Protein AF-A0A7K4I5V7-F1 (afdb_monomer)

Mean predicted aligned error: 18.21 Å

Secondary structure (DSSP, 8-state):
---PPPPPHHHHHHHHHHHHTT--HHHHHHT-TTTT--HHHHHHHHHHTT--GGGS----------GGG---HHHHHHHHHHHHHHHHT-SS--HHHHHHHHHHHHHHHHHHHHHHHHHHHHHHHHHHHHHHHHHHHHHHHHHHHHT--

Structure (mmCIF, N/CA/C/O backbone):
data_AF-A0A7K4I5V7-F1
#
_entry.id   AF-A0A7K4I5V7-F1
#
loop_
_atom_site.group_PDB
_atom_site.id
_atom_site.type_symbol
_atom_site.label_atom_id
_atom_site.label_alt_id
_atom_site.label_comp_id
_atom_site.label_asym_id
_atom_site.label_entity_id
_atom_site.label_seq_id
_atom_site.pdbx_PDB_ins_code
_atom_site.Cartn_x
_atom_site.Cartn_y
_atom_site.Cartn_z
_atom_site.occupancy
_atom_site.B_iso_or_equiv
_atom_site.auth_seq_id
_atom_site.auth_comp_id
_atom_site.auth_asym_id
_atom_site.auth_atom_id
_atom_site.pdbx_PDB_model_num
ATOM 1 N N . MET A 1 1 ? 35.575 -0.833 -9.835 1.00 38.69 1 MET A N 1
ATOM 2 C CA . MET A 1 1 ? 34.380 0.021 -10.023 1.00 38.69 1 MET A CA 1
ATOM 3 C C . MET A 1 1 ? 34.793 1.290 -10.753 1.00 38.69 1 MET A C 1
ATOM 5 O O . MET A 1 1 ? 35.597 2.045 -10.216 1.00 38.69 1 MET A O 1
ATOM 9 N N . GLY A 1 2 ? 34.340 1.483 -11.995 1.00 46.75 2 GLY A N 1
ATOM 10 C CA . GLY A 1 2 ? 34.715 2.647 -12.801 1.00 46.75 2 GLY A CA 1
ATOM 11 C C . GLY A 1 2 ? 34.227 3.938 -12.147 1.00 46.75 2 GLY A C 1
ATOM 12 O O . GLY A 1 2 ? 33.035 4.091 -11.891 1.00 46.75 2 GLY A O 1
ATOM 13 N N . ARG A 1 3 ? 35.142 4.864 -11.837 1.00 58.22 3 ARG A N 1
ATOM 14 C CA . ARG A 1 3 ? 34.764 6.219 -11.420 1.00 58.22 3 ARG A CA 1
ATOM 15 C C . ARG A 1 3 ? 34.022 6.858 -12.594 1.00 58.22 3 ARG A C 1
ATOM 17 O O . ARG A 1 3 ? 34.626 7.085 -13.637 1.00 58.22 3 ARG A O 1
ATOM 24 N N . GLY A 1 4 ? 32.723 7.111 -12.433 1.00 65.06 4 GLY A N 1
ATOM 25 C CA . GLY A 1 4 ? 31.932 7.838 -13.426 1.00 65.06 4 GLY A CA 1
ATOM 26 C C . GLY A 1 4 ? 32.558 9.196 -13.771 1.00 65.06 4 GLY A C 1
ATOM 27 O O . GLY A 1 4 ? 33.375 9.726 -13.011 1.00 65.06 4 GLY A O 1
ATOM 28 N N . LYS A 1 5 ? 32.179 9.758 -14.926 1.00 78.19 5 LYS A N 1
ATOM 29 C CA . LYS A 1 5 ? 32.691 11.042 -15.437 1.00 78.19 5 LYS A CA 1
ATOM 30 C C . LYS A 1 5 ? 32.672 12.109 -14.331 1.00 78.19 5 LYS A C 1
ATOM 32 O O . LYS A 1 5 ? 31.656 12.279 -13.657 1.00 78.19 5 LYS A O 1
ATOM 37 N N . ARG A 1 6 ? 33.780 12.829 -14.125 1.00 85.00 6 ARG A N 1
ATOM 38 C CA . ARG A 1 6 ? 33.855 13.902 -13.113 1.00 85.00 6 ARG A CA 1
ATOM 39 C C . ARG A 1 6 ? 32.863 15.020 -13.438 1.00 85.00 6 ARG A C 1
ATOM 41 O O . ARG A 1 6 ? 32.596 15.269 -14.611 1.00 85.00 6 ARG A O 1
ATOM 48 N N . TRP A 1 7 ? 32.310 15.657 -12.411 1.00 89.00 7 TRP A N 1
ATOM 49 C CA . TRP A 1 7 ? 31.460 16.840 -12.561 1.00 89.00 7 TRP A CA 1
ATOM 50 C C . TRP A 1 7 ? 32.305 18.057 -12.914 1.00 89.00 7 TRP A C 1
ATOM 52 O O . TRP A 1 7 ? 33.331 18.297 -12.279 1.00 89.00 7 TRP A O 1
ATOM 62 N N . THR A 1 8 ? 31.879 18.803 -13.925 1.00 89.38 8 THR A N 1
ATOM 63 C CA . THR A 1 8 ? 32.483 20.084 -14.294 1.00 89.38 8 THR A CA 1
ATOM 64 C C . THR A 1 8 ? 31.897 21.214 -13.452 1.00 89.38 8 THR A C 1
ATOM 66 O O . THR A 1 8 ? 30.783 21.119 -12.932 1.00 89.38 8 THR A O 1
ATOM 69 N N . GLU A 1 9 ? 32.634 22.315 -13.326 1.00 87.88 9 GLU A N 1
ATOM 70 C CA . GLU A 1 9 ? 32.144 23.501 -12.616 1.00 87.88 9 GLU A CA 1
ATOM 71 C C . GLU A 1 9 ? 30.901 24.103 -13.277 1.00 87.88 9 GLU A C 1
ATOM 73 O O . GLU A 1 9 ? 29.997 24.553 -12.576 1.00 87.88 9 GLU A O 1
ATOM 78 N N . ALA A 1 10 ? 30.819 24.058 -14.611 1.00 88.38 10 ALA A N 1
ATOM 79 C CA . ALA A 1 10 ? 29.651 24.520 -15.357 1.00 88.38 10 ALA A CA 1
ATOM 80 C C . ALA A 1 10 ? 28.399 23.692 -15.021 1.00 88.38 10 ALA A C 1
ATOM 82 O O . ALA A 1 10 ? 27.346 24.260 -14.744 1.00 88.38 10 ALA A O 1
ATOM 83 N N . GLU A 1 11 ? 28.525 22.360 -14.964 1.00 88.38 11 GLU A N 1
ATOM 84 C CA . GLU A 1 11 ? 27.424 21.477 -14.554 1.00 88.38 11 GLU A CA 1
ATOM 85 C C . GLU A 1 11 ? 26.990 21.749 -13.106 1.00 88.38 11 GLU A C 1
ATOM 87 O O . GLU A 1 11 ? 25.794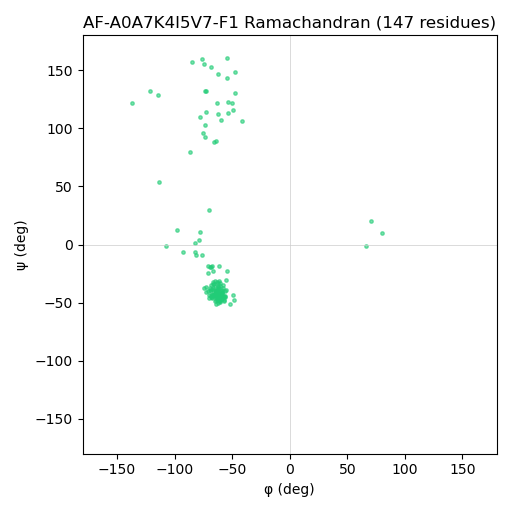 21.774 -12.823 1.00 88.38 11 GLU A O 1
ATOM 92 N N . ASN A 1 12 ? 27.937 21.992 -12.192 1.00 90.50 12 ASN A N 1
ATOM 93 C CA . ASN A 1 12 ? 27.623 22.298 -10.794 1.00 90.50 12 ASN A CA 1
ATOM 94 C C . ASN A 1 12 ? 26.906 23.648 -10.645 1.00 90.50 12 ASN A C 1
ATOM 96 O O . ASN A 1 12 ? 25.928 23.735 -9.905 1.00 90.50 12 ASN A O 1
ATOM 100 N N . LYS A 1 13 ? 27.359 24.690 -11.357 1.00 90.62 13 LYS A N 1
ATOM 101 C CA . LYS A 1 13 ? 26.707 26.011 -11.357 1.00 90.62 13 LYS A CA 1
ATOM 102 C C . LYS A 1 13 ? 25.283 25.921 -11.896 1.00 90.62 13 LYS A C 1
ATOM 104 O O . LYS A 1 13 ? 24.356 26.362 -11.225 1.00 90.62 13 LYS A O 1
ATOM 109 N N . LEU A 1 14 ? 25.104 25.258 -13.038 1.00 89.69 14 LEU A N 1
ATOM 110 C CA . LEU A 1 14 ? 23.793 25.047 -13.649 1.00 89.69 14 LEU A CA 1
ATOM 111 C C . LEU A 1 14 ? 22.843 24.281 -12.713 1.00 89.69 14 LEU A C 1
ATOM 113 O O . LEU A 1 14 ? 21.678 24.638 -12.563 1.00 89.69 14 LEU A O 1
ATOM 117 N N . MET A 1 15 ? 23.348 23.242 -12.046 1.00 88.94 15 MET A N 1
ATOM 118 C CA . MET A 1 15 ? 22.586 22.449 -11.082 1.00 88.94 15 MET A CA 1
ATOM 119 C C . MET A 1 15 ? 22.148 23.274 -9.862 1.00 88.94 15 MET A C 1
ATOM 121 O O . MET A 1 15 ? 21.009 23.142 -9.415 1.00 88.94 15 MET A O 1
ATOM 125 N N . LEU A 1 16 ? 23.017 24.155 -9.358 1.00 88.75 16 LEU A N 1
ATOM 126 C CA . LEU A 1 16 ? 22.694 25.064 -8.256 1.00 88.75 16 LEU A CA 1
ATOM 127 C C . LEU A 1 16 ? 21.691 26.143 -8.664 1.00 88.75 16 LEU A C 1
ATOM 129 O O . LEU A 1 16 ? 20.806 26.461 -7.878 1.00 88.75 16 LEU A O 1
ATOM 133 N N . GLU A 1 17 ? 21.792 26.694 -9.872 1.00 88.31 17 GLU A N 1
ATOM 134 C CA . GLU A 1 17 ? 20.820 27.664 -10.392 1.00 88.31 17 GLU A CA 1
ATOM 135 C C . GLU A 1 17 ? 19.4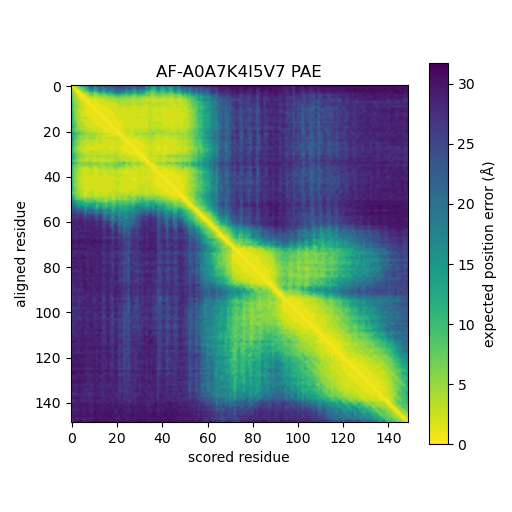26 27.049 -10.530 1.00 88.31 17 GLU A C 1
ATOM 137 O O . GLU A 1 17 ? 18.444 27.631 -10.077 1.00 88.31 17 GLU A O 1
ATOM 142 N N . MET A 1 18 ? 19.328 25.837 -11.083 1.00 86.75 18 MET A N 1
ATOM 143 C CA . MET A 1 18 ? 18.046 25.133 -11.185 1.00 86.75 18 MET A CA 1
ATOM 144 C C . MET A 1 18 ? 17.457 24.820 -9.806 1.00 86.75 18 MET A C 1
ATOM 146 O O . MET A 1 18 ? 16.263 25.023 -9.591 1.00 86.75 18 MET A O 1
ATOM 150 N N . ALA A 1 19 ? 18.292 24.399 -8.853 1.00 85.19 19 ALA A N 1
ATOM 151 C CA . ALA A 1 19 ? 17.861 24.185 -7.476 1.00 85.19 19 ALA A CA 1
ATOM 152 C C . ALA A 1 19 ? 17.399 25.486 -6.791 1.00 85.19 19 ALA A C 1
ATOM 154 O O . ALA A 1 19 ? 16.370 25.485 -6.119 1.00 85.19 19 ALA A O 1
ATOM 155 N N . LYS A 1 20 ? 18.103 26.609 -7.003 1.00 83.50 20 LYS A N 1
ATOM 156 C CA . LYS A 1 20 ? 17.698 27.943 -6.514 1.00 83.50 20 LYS A CA 1
ATOM 157 C C . LYS A 1 20 ? 16.364 28.401 -7.105 1.00 83.50 20 LYS A C 1
ATOM 159 O O . LYS A 1 20 ? 15.586 29.039 -6.407 1.00 83.50 20 LYS A O 1
ATOM 164 N N . ASN A 1 21 ? 16.075 28.018 -8.347 1.00 82.88 21 ASN A N 1
ATOM 165 C CA . ASN A 1 21 ? 14.788 28.251 -9.005 1.00 82.88 21 ASN A CA 1
ATOM 166 C C . ASN A 1 21 ? 13.684 27.274 -8.546 1.00 82.88 21 ASN A C 1
ATOM 168 O O . ASN A 1 21 ? 12.624 27.210 -9.165 1.00 82.88 21 ASN A O 1
ATOM 172 N N . GLY A 1 22 ? 13.923 26.493 -7.487 1.00 79.75 22 GLY A N 1
ATOM 173 C CA . GLY A 1 22 ? 12.944 25.584 -6.894 1.00 79.75 22 GLY A CA 1
ATOM 174 C C . GLY A 1 22 ? 12.774 24.254 -7.631 1.00 79.75 22 GLY A C 1
ATOM 175 O O . GLY A 1 22 ? 11.852 23.506 -7.308 1.00 79.75 22 GLY A O 1
ATOM 176 N N . MET A 1 23 ? 13.634 23.929 -8.604 1.00 82.12 23 MET A N 1
ATOM 177 C CA . MET A 1 23 ? 13.464 22.712 -9.397 1.00 82.12 23 MET A CA 1
ATOM 178 C C . MET A 1 23 ? 13.792 21.434 -8.616 1.00 82.12 23 MET A C 1
ATOM 180 O O . MET A 1 23 ? 14.859 21.278 -8.016 1.00 82.12 23 MET A O 1
ATOM 184 N N . GLY A 1 24 ? 12.867 20.480 -8.720 1.00 82.19 24 GLY A N 1
ATOM 185 C CA . GLY A 1 24 ? 12.974 19.069 -8.353 1.00 82.19 24 GLY A CA 1
ATOM 186 C C . GLY A 1 24 ? 14.233 18.380 -8.866 1.00 82.19 24 GLY A C 1
ATOM 187 O O . GLY A 1 24 ? 14.652 18.654 -9.983 1.00 82.19 24 GLY A O 1
ATOM 188 N N . THR A 1 25 ? 14.774 17.383 -8.152 1.00 84.88 25 THR A N 1
ATOM 189 C CA . THR A 1 25 ? 15.768 16.469 -8.775 1.00 84.88 25 THR A CA 1
ATOM 190 C C . THR A 1 25 ? 15.207 15.826 -10.050 1.00 84.88 25 THR A C 1
ATOM 192 O O . THR A 1 25 ? 15.910 15.725 -11.052 1.00 84.88 25 THR A O 1
ATOM 195 N N . GLN A 1 26 ? 13.922 15.452 -10.024 1.00 84.12 26 GLN A N 1
ATOM 196 C CA . GLN A 1 26 ? 13.204 14.913 -11.179 1.00 84.12 26 GLN A CA 1
ATOM 197 C C . GLN A 1 26 ? 13.089 15.946 -12.306 1.00 84.12 26 GLN A C 1
ATOM 199 O O . GLN A 1 26 ? 13.485 15.667 -13.426 1.00 84.12 26 GLN A O 1
ATOM 204 N N . GLN A 1 27 ? 12.676 17.176 -11.990 1.00 84.50 27 GLN A N 1
ATOM 205 C CA . GLN A 1 27 ? 12.576 18.264 -12.971 1.00 84.50 27 GLN A CA 1
ATOM 206 C C . GLN A 1 27 ? 13.935 18.626 -13.586 1.00 84.50 27 GLN A C 1
ATOM 208 O O . GLN A 1 27 ? 14.020 18.914 -14.776 1.00 84.50 27 GLN A O 1
ATOM 213 N N . ILE A 1 28 ? 15.014 18.577 -12.800 1.00 87.88 28 ILE A N 1
ATOM 214 C CA . ILE A 1 28 ? 16.380 18.786 -13.289 1.00 87.88 28 ILE A CA 1
ATOM 215 C C . ILE A 1 28 ? 16.786 17.668 -14.254 1.00 87.88 28 ILE A C 1
ATOM 217 O O . ILE A 1 28 ? 17.387 17.953 -15.289 1.00 87.88 28 ILE A O 1
ATOM 221 N N . TYR A 1 29 ? 16.462 16.415 -13.941 1.00 87.19 29 TYR A N 1
ATOM 222 C CA . TYR A 1 29 ? 16.733 15.290 -14.832 1.00 87.19 29 TYR A CA 1
ATOM 223 C C . TYR A 1 29 ? 15.923 15.390 -16.134 1.00 87.19 29 TYR A C 1
ATOM 225 O O . TYR A 1 29 ? 16.503 15.353 -17.220 1.00 87.19 29 TYR A O 1
ATOM 233 N N . ASP A 1 30 ? 14.619 15.636 -16.020 1.00 87.50 30 ASP A N 1
ATOM 234 C CA . ASP A 1 30 ? 13.688 15.742 -17.148 1.00 87.50 30 ASP A CA 1
ATOM 235 C C . ASP A 1 30 ? 13.968 16.971 -18.025 1.00 87.50 30 ASP A C 1
ATOM 237 O O . ASP A 1 30 ? 13.645 16.977 -19.210 1.00 87.50 30 ASP A O 1
ATOM 241 N N . SER A 1 31 ? 14.636 17.999 -17.484 1.00 86.25 31 SER A N 1
ATOM 242 C CA . SER A 1 31 ? 15.062 19.168 -18.262 1.00 86.25 31 SER A CA 1
ATOM 243 C C . SER A 1 31 ? 16.030 18.825 -19.399 1.00 86.25 31 SER A C 1
ATOM 245 O O . SER A 1 31 ? 16.254 19.657 -20.277 1.00 86.25 31 SER A O 1
ATOM 247 N N . GLY A 1 32 ? 16.680 17.653 -19.356 1.00 85.31 32 GLY A N 1
ATOM 248 C CA . GLY A 1 32 ? 17.646 17.212 -20.366 1.00 85.31 32 GLY A CA 1
ATOM 249 C C . GLY A 1 32 ? 18.933 18.047 -20.433 1.00 85.31 32 GLY A C 1
ATOM 250 O O . GLY A 1 32 ? 19.844 17.713 -21.188 1.00 85.31 32 GLY A O 1
ATOM 251 N N . LYS A 1 33 ? 19.063 19.102 -19.615 1.00 86.38 33 LYS A N 1
ATOM 252 C CA . LYS A 1 33 ? 20.220 20.016 -19.608 1.00 86.38 33 LYS A CA 1
ATOM 253 C C . LYS A 1 33 ? 21.512 19.353 -19.126 1.00 86.38 33 LYS A C 1
ATOM 255 O O . LYS A 1 33 ? 22.603 19.845 -19.397 1.00 86.38 33 LYS A O 1
ATOM 260 N N . LEU A 1 34 ? 21.391 18.222 -18.432 1.00 86.88 34 LEU A N 1
ATOM 261 C CA . LEU A 1 34 ? 22.490 17.362 -17.998 1.00 86.88 34 LEU A CA 1
ATOM 262 C C . LEU A 1 34 ? 22.411 16.007 -18.723 1.00 86.88 34 LEU A C 1
ATOM 264 O O . LEU A 1 34 ? 22.397 14.955 -18.090 1.00 86.88 34 LEU A O 1
ATOM 268 N N . SER A 1 35 ? 22.359 16.037 -20.058 1.00 76.12 35 SER A N 1
ATOM 269 C CA . SER A 1 35 ? 22.081 14.887 -20.943 1.00 76.12 35 SER A CA 1
ATOM 270 C C . SER A 1 35 ? 22.985 13.660 -20.748 1.00 76.12 35 SER A C 1
ATOM 272 O O . SER A 1 35 ? 22.588 12.542 -21.055 1.00 76.12 35 SER A O 1
ATOM 274 N N . ASN A 1 36 ? 24.183 13.842 -20.189 1.00 83.50 36 ASN A N 1
ATOM 275 C CA . ASN A 1 36 ? 25.141 12.763 -19.921 1.00 83.50 36 ASN A CA 1
ATOM 276 C C . ASN A 1 36 ? 25.116 12.256 -18.467 1.00 83.50 36 ASN A C 1
ATOM 278 O O . ASN A 1 36 ? 26.053 11.581 -18.027 1.00 83.50 36 ASN A O 1
ATOM 282 N N . ARG A 1 37 ? 24.105 12.633 -17.677 1.00 85.94 37 ARG A N 1
ATOM 283 C CA . ARG A 1 37 ? 24.018 12.337 -16.244 1.00 85.94 37 ARG A CA 1
ATOM 284 C C . ARG A 1 37 ? 22.750 11.558 -15.948 1.00 85.94 37 ARG A C 1
ATOM 286 O O . ARG A 1 37 ? 21.659 11.927 -16.360 1.00 85.94 37 ARG A O 1
ATOM 293 N N . THR A 1 38 ? 22.897 10.477 -15.191 1.00 87.50 38 THR A N 1
ATOM 294 C CA . THR A 1 38 ? 21.746 9.722 -14.702 1.00 87.50 38 THR A CA 1
ATOM 295 C C . THR A 1 38 ? 21.061 10.482 -13.573 1.00 87.50 38 THR A C 1
ATOM 297 O O . THR A 1 38 ? 21.703 11.245 -12.844 1.00 87.50 38 THR A O 1
ATOM 300 N N . PHE A 1 39 ? 19.773 10.213 -13.376 1.00 85.88 39 PHE A N 1
ATOM 301 C CA . PHE A 1 39 ? 19.001 10.739 -12.253 1.00 85.88 39 PHE A CA 1
ATOM 302 C C . PHE A 1 39 ? 19.734 10.555 -10.911 1.00 85.88 39 PHE A C 1
ATOM 304 O O . PHE A 1 39 ? 19.920 11.503 -10.150 1.00 85.88 39 PHE A O 1
ATOM 311 N N . GLN A 1 40 ? 20.255 9.349 -10.659 1.00 84.50 40 GLN A N 1
ATOM 312 C CA . GLN A 1 40 ? 20.974 9.029 -9.424 1.00 84.50 40 GLN A CA 1
ATOM 313 C C . GLN A 1 40 ? 22.292 9.810 -9.284 1.00 84.50 40 GLN A C 1
ATOM 315 O O . GLN A 1 40 ? 22.670 10.197 -8.177 1.00 84.50 40 GLN A O 1
ATOM 320 N N . ALA A 1 41 ? 22.994 10.083 -10.390 1.00 86.06 41 ALA A N 1
ATOM 321 C CA . ALA A 1 41 ? 24.194 10.914 -10.365 1.00 86.06 41 ALA A CA 1
ATOM 322 C C . ALA A 1 41 ? 23.856 12.359 -9.969 1.00 86.06 41 ALA A C 1
ATOM 324 O O . ALA A 1 41 ? 24.549 12.929 -9.126 1.00 86.06 41 ALA A O 1
ATOM 325 N N . ILE A 1 42 ? 22.784 12.925 -10.534 1.00 88.19 42 ILE A N 1
ATOM 326 C CA . ILE A 1 42 ? 22.293 14.275 -10.217 1.00 88.19 42 ILE A CA 1
ATOM 327 C C . ILE A 1 42 ? 21.869 14.354 -8.749 1.00 88.19 42 ILE A C 1
ATOM 329 O O . ILE A 1 42 ? 22.313 15.246 -8.030 1.00 88.19 42 ILE A O 1
ATOM 333 N N . GLN A 1 43 ? 21.091 13.379 -8.272 1.00 86.69 43 GLN A N 1
ATOM 334 C CA . GLN A 1 43 ? 20.643 13.313 -6.882 1.00 86.69 43 GLN A CA 1
ATOM 335 C C . GLN A 1 43 ? 21.822 13.294 -5.898 1.00 86.69 43 GLN A C 1
ATOM 337 O O . GLN A 1 43 ? 21.832 14.019 -4.902 1.00 86.69 43 GLN A O 1
ATOM 342 N N . ASN A 1 44 ? 22.838 12.475 -6.181 1.00 86.75 44 ASN A N 1
ATOM 343 C CA . ASN A 1 44 ? 24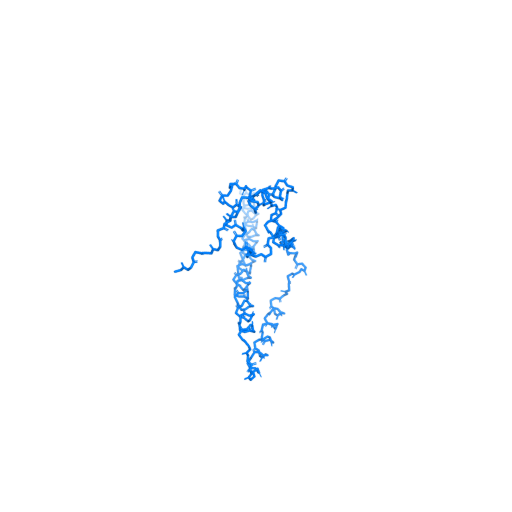.030 12.378 -5.344 1.00 86.75 44 ASN A CA 1
ATOM 344 C C . ASN A 1 44 ? 24.873 13.656 -5.386 1.00 86.75 44 ASN A C 1
ATOM 346 O O . ASN A 1 44 ? 25.464 14.029 -4.373 1.00 86.75 44 ASN A O 1
ATOM 350 N N . GLN A 1 45 ? 24.933 14.329 -6.536 1.00 89.50 45 GLN A N 1
ATOM 351 C CA . GLN A 1 45 ? 25.684 15.570 -6.674 1.00 89.50 45 GLN A CA 1
ATOM 352 C C . GLN A 1 45 ? 24.992 16.745 -5.975 1.00 89.50 45 GLN A C 1
ATOM 354 O O . GLN A 1 45 ? 25.667 17.485 -5.269 1.00 89.50 45 GLN A O 1
ATOM 359 N N . LEU A 1 46 ? 23.663 16.863 -6.060 1.00 87.44 46 LEU A N 1
ATOM 360 C CA . LEU A 1 46 ? 22.885 17.860 -5.311 1.00 87.44 46 LEU A CA 1
ATOM 361 C C . LEU A 1 46 ? 23.108 17.737 -3.798 1.00 87.44 46 LEU A C 1
ATOM 363 O O . LEU A 1 46 ? 23.383 18.733 -3.133 1.00 87.44 46 LEU A O 1
ATOM 367 N N . LYS A 1 47 ? 23.092 16.503 -3.272 1.00 84.62 47 LYS A N 1
ATOM 368 C CA . LYS A 1 47 ? 23.418 16.230 -1.862 1.00 84.62 47 LYS A CA 1
ATOM 369 C C . LYS A 1 47 ? 24.839 16.668 -1.498 1.00 84.62 47 LYS A C 1
ATOM 371 O O . LYS A 1 47 ? 25.044 17.258 -0.444 1.00 84.62 47 LYS A O 1
ATOM 376 N N . ARG A 1 48 ? 25.824 16.398 -2.364 1.00 85.88 48 ARG A N 1
ATOM 377 C CA . ARG A 1 48 ? 27.227 16.809 -2.150 1.00 85.88 48 ARG A CA 1
ATOM 378 C C . ARG A 1 48 ? 27.418 18.320 -2.187 1.00 85.88 48 ARG A C 1
ATOM 380 O O . ARG A 1 48 ? 28.272 18.828 -1.475 1.00 85.88 48 ARG A O 1
ATOM 387 N N . LEU A 1 49 ? 26.640 19.017 -3.009 1.00 85.94 49 LEU A N 1
ATOM 388 C CA . LEU A 1 49 ? 26.652 20.475 -3.109 1.00 85.94 49 LEU A CA 1
ATOM 389 C C . LEU A 1 49 ? 25.870 21.157 -1.971 1.00 85.94 49 LEU A C 1
ATOM 391 O O . LEU A 1 49 ? 25.745 22.378 -1.980 1.00 85.94 49 LEU A O 1
ATOM 395 N N . GLY A 1 50 ? 25.352 20.393 -1.001 1.00 80.88 50 GLY A N 1
ATOM 396 C CA . GLY A 1 50 ? 24.633 20.932 0.154 1.00 80.88 50 GLY A CA 1
ATOM 397 C C . GLY A 1 50 ? 23.261 21.507 -0.191 1.00 80.88 50 GLY A C 1
ATOM 398 O O . GLY A 1 50 ? 22.731 22.310 0.570 1.00 80.88 50 GLY A O 1
ATOM 399 N N . VAL A 1 51 ? 22.684 21.124 -1.336 1.00 79.50 51 VAL A N 1
ATOM 400 C CA . VAL A 1 51 ? 21.334 21.554 -1.703 1.00 79.50 51 VAL A CA 1
ATOM 401 C C . VAL A 1 51 ? 20.337 20.814 -0.825 1.00 79.50 51 VAL A C 1
ATOM 403 O O . VAL A 1 51 ? 20.187 19.592 -0.925 1.00 79.50 51 VAL A O 1
ATOM 406 N N . ASP A 1 52 ? 19.643 21.567 0.023 1.00 68.75 52 ASP A N 1
ATOM 407 C CA . ASP A 1 52 ? 18.570 21.033 0.842 1.00 68.75 52 ASP A CA 1
ATOM 408 C C . ASP A 1 52 ? 17.316 20.791 -0.009 1.00 68.75 52 ASP A C 1
ATOM 410 O O . ASP A 1 52 ? 16.514 21.681 -0.286 1.00 68.75 52 ASP A O 1
ATOM 414 N N . LEU A 1 53 ? 17.168 19.549 -0.464 1.00 63.66 53 LEU A N 1
ATOM 415 C CA . LEU A 1 53 ? 16.005 19.098 -1.225 1.00 63.66 53 LEU A CA 1
ATOM 416 C C . LEU A 1 53 ? 14.822 18.723 -0.314 1.00 63.66 53 LEU A C 1
ATOM 418 O O . LEU A 1 53 ? 13.790 18.291 -0.824 1.00 63.66 53 LEU A O 1
ATOM 422 N N . THR A 1 54 ? 14.936 18.861 1.016 1.00 56.19 54 THR A N 1
ATOM 423 C CA . THR A 1 54 ? 13.860 18.494 1.958 1.00 56.19 54 THR A CA 1
ATOM 424 C C . THR A 1 54 ? 12.660 19.443 1.907 1.00 56.19 54 THR A C 1
ATOM 426 O O . THR A 1 54 ? 11.557 19.046 2.277 1.00 56.19 54 THR A O 1
ATOM 429 N N . GLY A 1 55 ? 12.835 20.651 1.356 1.00 50.31 55 GLY A N 1
ATOM 430 C CA . GLY A 1 55 ? 11.745 21.586 1.059 1.00 50.31 55 GLY A CA 1
ATOM 431 C C . GLY A 1 55 ? 10.917 21.222 -0.180 1.00 50.31 55 GLY A C 1
ATOM 432 O O . GLY A 1 55 ? 9.872 21.827 -0.426 1.00 50.31 55 GLY A O 1
ATOM 433 N N . GLN A 1 56 ? 11.341 20.228 -0.969 1.00 51.81 56 GLN A N 1
ATOM 434 C CA . GLN A 1 56 ? 10.528 19.725 -2.070 1.00 51.81 56 GLN A CA 1
ATOM 435 C C . GLN A 1 56 ? 9.399 18.911 -1.466 1.00 51.81 56 GLN A C 1
ATOM 437 O O . GLN A 1 56 ? 9.611 17.778 -1.028 1.00 51.81 56 GLN A O 1
ATOM 442 N N . LYS A 1 57 ? 8.202 19.515 -1.423 1.00 44.81 57 LYS A N 1
ATOM 443 C CA . LYS A 1 57 ? 6.948 18.825 -1.117 1.00 44.81 57 LYS A CA 1
ATOM 444 C C . LYS A 1 57 ? 6.987 17.489 -1.846 1.00 44.81 57 LYS A C 1
ATOM 446 O O . LYS A 1 57 ? 6.849 17.447 -3.069 1.00 44.81 57 LYS A O 1
ATOM 451 N N . LYS A 1 58 ? 7.185 16.399 -1.096 1.00 43.66 58 LYS A N 1
ATOM 452 C CA . LYS A 1 58 ? 6.798 15.077 -1.571 1.00 43.66 58 LYS A CA 1
ATOM 453 C C . LYS A 1 58 ? 5.373 15.277 -2.046 1.00 43.66 58 LYS A C 1
ATOM 455 O O . LYS A 1 58 ? 4.523 15.668 -1.246 1.00 43.66 58 LYS A O 1
ATOM 460 N N . ILE A 1 59 ? 5.137 15.099 -3.340 1.00 46.94 59 ILE A N 1
ATOM 461 C CA . ILE A 1 59 ? 3.781 14.941 -3.833 1.00 46.94 59 ILE A CA 1
ATOM 462 C C . ILE A 1 59 ? 3.335 13.636 -3.180 1.00 46.94 59 ILE A C 1
ATOM 464 O O . ILE A 1 59 ? 3.621 12.545 -3.668 1.00 46.94 59 ILE A O 1
ATOM 468 N N . PHE A 1 60 ? 2.773 13.747 -1.978 1.00 42.03 60 PHE A N 1
ATOM 469 C CA . PHE A 1 60 ? 2.056 12.675 -1.332 1.00 42.03 60 PHE A CA 1
ATOM 470 C C . PHE A 1 60 ? 0.834 12.463 -2.217 1.00 42.03 60 PHE A C 1
ATOM 472 O O . PHE A 1 60 ? -0.212 13.066 -2.025 1.00 42.03 60 PHE A O 1
ATOM 479 N N . LEU A 1 61 ? 0.994 11.603 -3.222 1.00 41.75 61 LEU A N 1
ATOM 480 C CA . LEU A 1 61 ? -0.095 10.960 -3.955 1.00 41.75 61 LEU A CA 1
ATOM 481 C C . LEU A 1 61 ? -0.811 9.932 -3.062 1.00 41.75 61 LEU A C 1
ATOM 483 O O . LEU A 1 61 ? -1.322 8.929 -3.541 1.00 41.75 61 LEU A O 1
ATOM 487 N N . THR A 1 62 ? -0.833 10.143 -1.749 1.00 43.72 62 THR A N 1
ATOM 488 C CA . THR A 1 62 ? -1.759 9.447 -0.870 1.00 43.72 62 THR A CA 1
ATOM 489 C C . THR A 1 62 ? -3.031 10.273 -0.890 1.00 43.72 62 THR A C 1
ATOM 491 O O . THR A 1 62 ? -3.271 11.079 0.008 1.00 43.72 62 THR A O 1
ATOM 494 N N . GLY A 1 63 ? -3.830 10.105 -1.948 1.00 45.09 63 GLY A N 1
ATOM 495 C CA . GLY A 1 63 ? -5.263 10.293 -1.772 1.00 45.09 63 GLY A CA 1
ATOM 496 C C . GLY A 1 63 ? -5.639 9.450 -0.558 1.00 45.09 63 GLY A C 1
ATOM 497 O O . GLY A 1 63 ? -5.276 8.272 -0.501 1.00 45.09 63 GLY A O 1
ATOM 498 N N . GLN A 1 64 ? -6.208 10.076 0.472 1.00 41.91 64 GLN A N 1
ATOM 499 C CA . GLN A 1 64 ? -6.824 9.315 1.548 1.00 41.91 64 GLN A CA 1
ATOM 500 C C . GLN A 1 64 ? -7.818 8.386 0.868 1.00 41.91 64 GLN A C 1
ATOM 502 O O . GLN A 1 64 ? -8.757 8.876 0.249 1.00 41.91 64 GLN A O 1
ATOM 507 N N . ILE A 1 65 ? -7.553 7.081 0.921 1.00 46.69 65 ILE A N 1
ATOM 508 C CA . ILE A 1 65 ? -8.485 6.074 0.433 1.00 46.69 65 ILE A CA 1
ATOM 509 C C . ILE A 1 65 ? -9.746 6.283 1.263 1.00 46.69 65 ILE A C 1
ATOM 511 O O . ILE A 1 65 ? -9.743 6.049 2.473 1.00 46.69 65 ILE A O 1
ATOM 515 N N . SER A 1 66 ? -10.775 6.830 0.633 1.00 44.00 66 SER A N 1
ATOM 516 C CA . SER A 1 66 ? -12.089 6.954 1.243 1.00 44.00 66 SER A CA 1
ATOM 517 C C . SER A 1 66 ? -12.683 5.556 1.403 1.00 44.00 66 SER A C 1
ATOM 519 O O . SER A 1 66 ? -12.362 4.641 0.647 1.00 44.00 66 SER A O 1
ATOM 521 N N . GLU A 1 67 ? -13.557 5.362 2.385 1.00 46.97 67 GLU A N 1
ATOM 522 C CA . GLU A 1 67 ? -14.213 4.070 2.629 1.00 46.97 67 GLU A CA 1
ATOM 523 C C . GLU A 1 67 ? -14.950 3.546 1.377 1.00 46.97 67 GLU A C 1
ATOM 525 O O . GLU A 1 67 ? -14.951 2.351 1.100 1.00 46.97 67 GLU A O 1
ATOM 530 N N . ALA A 1 68 ? -15.455 4.456 0.534 1.00 52.75 68 ALA A N 1
ATOM 531 C CA . ALA A 1 68 ? -16.072 4.153 -0.759 1.00 52.75 68 ALA A CA 1
ATOM 532 C C . ALA A 1 68 ? -15.092 3.620 -1.830 1.00 52.75 68 ALA A C 1
ATOM 534 O O . ALA A 1 68 ? -15.517 3.003 -2.806 1.00 52.75 68 ALA A O 1
ATOM 535 N N . GLU A 1 69 ? -13.787 3.847 -1.668 1.00 51.47 69 GLU A N 1
ATOM 536 C CA . GLU A 1 69 ? -12.722 3.335 -2.543 1.00 51.47 69 GLU A CA 1
ATOM 537 C C . GLU A 1 69 ? -12.142 2.004 -2.046 1.00 51.47 69 GLU A C 1
ATOM 539 O O . GLU A 1 69 ? -11.340 1.372 -2.745 1.00 51.47 69 GLU A O 1
ATOM 544 N N . VAL A 1 70 ? -12.550 1.544 -0.857 1.00 54.94 70 VAL A N 1
ATOM 545 C CA . VAL A 1 70 ? -12.168 0.233 -0.334 1.00 54.94 70 VAL A CA 1
ATOM 546 C C . VAL A 1 70 ? -12.952 -0.827 -1.098 1.00 54.94 70 VAL A C 1
ATOM 548 O O . VAL A 1 70 ? -14.077 -1.196 -0.772 1.00 54.94 70 VAL A O 1
ATOM 551 N N . VAL A 1 71 ? -12.334 -1.326 -2.166 1.00 63.78 71 VAL A N 1
ATOM 552 C CA . VAL A 1 71 ? -12.813 -2.500 -2.894 1.00 63.78 71 VAL A CA 1
ATOM 553 C C . VAL A 1 71 ? -12.983 -3.645 -1.892 1.00 63.78 71 VAL A C 1
ATOM 555 O O . VAL A 1 71 ? -12.026 -4.013 -1.215 1.00 63.78 71 VAL A O 1
ATOM 558 N N . GLY A 1 72 ? -14.190 -4.210 -1.801 1.00 66.12 72 GLY A N 1
ATOM 559 C CA . GLY A 1 72 ? -14.473 -5.312 -0.880 1.00 66.12 72 GLY A CA 1
ATOM 560 C C . GLY A 1 72 ? -13.506 -6.483 -1.075 1.00 66.12 72 GLY A C 1
ATOM 561 O O . GLY A 1 72 ? -13.117 -6.792 -2.208 1.00 66.12 72 GLY A O 1
ATOM 562 N N . LEU A 1 73 ? -13.128 -7.144 0.027 1.00 64.88 73 LEU A N 1
ATOM 563 C CA . LEU A 1 73 ? -12.102 -8.194 0.054 1.00 64.88 73 LEU A CA 1
ATOM 564 C C . LEU A 1 73 ? -12.324 -9.256 -1.025 1.00 64.88 73 LEU A C 1
ATOM 566 O O . LEU A 1 73 ? -11.391 -9.631 -1.726 1.00 64.88 73 LEU A O 1
ATOM 570 N N . GLU A 1 74 ? -13.566 -9.698 -1.201 1.00 64.81 74 GLU A N 1
ATOM 571 C CA . GLU A 1 74 ? -13.940 -10.697 -2.202 1.00 64.81 74 GLU A CA 1
ATOM 572 C C . GLU A 1 74 ? -13.582 -10.253 -3.628 1.00 64.81 74 GLU A C 1
ATOM 574 O O . GLU A 1 74 ? -13.063 -11.031 -4.426 1.00 64.81 74 GLU A O 1
ATOM 579 N N . THR A 1 75 ? -13.765 -8.968 -3.937 1.00 73.50 75 THR A N 1
ATOM 580 C CA . THR A 1 75 ? -13.402 -8.406 -5.242 1.00 73.50 75 THR A CA 1
ATOM 581 C C . THR A 1 75 ? -11.886 -8.290 -5.397 1.00 73.50 75 THR A C 1
ATOM 583 O O . THR A 1 75 ? -11.364 -8.540 -6.485 1.00 73.50 75 THR A O 1
ATOM 586 N N . VAL A 1 76 ? -11.158 -7.951 -4.328 1.00 72.38 76 VAL A N 1
ATOM 587 C CA . VAL A 1 76 ? -9.686 -7.942 -4.335 1.00 72.38 76 VAL A CA 1
ATOM 588 C C . VAL A 1 76 ? -9.152 -9.356 -4.562 1.00 72.38 76 VAL A C 1
ATOM 590 O O . VAL A 1 76 ? -8.375 -9.570 -5.490 1.00 72.38 76 VAL A O 1
ATOM 593 N N . VAL A 1 77 ? -9.625 -10.335 -3.788 1.00 68.44 77 VAL A N 1
ATOM 594 C CA . VAL A 1 77 ? -9.263 -11.755 -3.912 1.00 68.44 77 VAL A CA 1
ATOM 595 C C . VAL A 1 77 ? -9.561 -12.267 -5.318 1.00 68.44 77 VAL A C 1
ATOM 597 O O . VAL A 1 77 ? -8.696 -12.886 -5.930 1.00 68.44 77 VAL A O 1
ATOM 600 N N . LYS A 1 78 ? -10.734 -11.950 -5.876 1.00 75.00 78 LYS A N 1
ATOM 601 C CA . LYS A 1 78 ? -11.101 -12.340 -7.242 1.00 75.00 78 LYS A CA 1
ATOM 602 C C . LYS A 1 78 ? -10.123 -11.787 -8.279 1.00 75.00 78 LYS A C 1
ATOM 604 O O . LYS A 1 78 ? -9.619 -12.543 -9.102 1.00 75.00 78 LYS A O 1
ATOM 609 N N . ARG A 1 79 ? -9.768 -10.499 -8.188 1.00 76.69 79 ARG A N 1
ATOM 610 C CA . ARG A 1 79 ? -8.753 -9.887 -9.068 1.00 76.69 79 ARG A CA 1
ATOM 611 C C . ARG A 1 79 ? -7.386 -10.558 -8.921 1.00 76.69 79 ARG A C 1
ATOM 613 O O . ARG A 1 79 ? -6.677 -10.701 -9.913 1.00 76.69 79 ARG A O 1
ATOM 620 N N . PHE A 1 80 ? -7.027 -10.979 -7.709 1.00 74.19 80 PHE A N 1
ATOM 621 C CA . PHE A 1 80 ? -5.794 -11.721 -7.451 1.00 74.19 80 PHE A CA 1
ATOM 622 C C . PHE A 1 80 ? -5.798 -13.113 -8.076 1.00 74.19 80 PHE A C 1
ATOM 624 O O . PHE A 1 80 ? -4.820 -13.477 -8.723 1.00 74.19 80 PHE A O 1
ATOM 631 N N . VAL A 1 81 ? -6.882 -13.870 -7.917 1.00 75.81 81 VAL A N 1
ATOM 632 C CA . VAL A 1 81 ? -7.037 -15.204 -8.513 1.00 75.81 81 VAL A CA 1
ATOM 633 C C . VAL A 1 81 ? -7.031 -15.115 -10.038 1.00 75.81 81 VAL A C 1
ATOM 635 O O . VAL A 1 81 ? -6.315 -15.869 -10.688 1.00 75.81 81 VAL A O 1
ATOM 638 N N . ASP A 1 82 ? -7.737 -14.140 -10.613 1.00 79.25 82 ASP A N 1
ATOM 639 C CA . ASP A 1 82 ? -7.757 -13.916 -12.061 1.00 79.25 82 ASP A CA 1
ATOM 640 C C . ASP A 1 82 ? -6.367 -13.556 -12.603 1.00 79.25 82 ASP A C 1
ATOM 642 O O . ASP A 1 82 ? -5.958 -14.045 -13.658 1.00 79.25 82 ASP A O 1
ATOM 646 N N . ALA A 1 83 ? -5.623 -12.706 -11.887 1.00 72.94 83 ALA A N 1
ATOM 647 C CA . ALA A 1 83 ? -4.247 -12.381 -12.240 1.00 72.94 83 ALA A CA 1
ATOM 648 C C . ALA A 1 83 ? -3.336 -13.611 -12.120 1.00 72.94 83 ALA A C 1
ATOM 650 O O . ALA A 1 83 ? -2.542 -13.855 -13.019 1.00 72.94 83 ALA A O 1
ATOM 651 N N . PHE A 1 84 ? -3.479 -14.406 -11.058 1.00 74.44 84 PHE A N 1
ATOM 652 C CA . PHE A 1 84 ? -2.703 -15.627 -10.843 1.00 74.44 84 PHE A CA 1
ATOM 653 C C . PHE A 1 84 ? -2.942 -16.665 -11.944 1.00 74.44 84 PHE A C 1
ATOM 655 O O . PHE A 1 84 ? -1.983 -17.161 -12.527 1.00 74.44 84 PHE A O 1
ATOM 662 N N . ASN A 1 85 ? -4.199 -16.930 -12.298 1.00 79.62 85 ASN A N 1
ATOM 663 C CA . ASN A 1 85 ? -4.541 -17.878 -13.358 1.00 79.62 85 ASN A CA 1
ATOM 664 C C . ASN A 1 85 ? -3.965 -17.438 -14.707 1.00 79.62 85 ASN A C 1
ATOM 666 O O . ASN A 1 85 ? -3.315 -18.227 -15.384 1.00 79.62 85 ASN A O 1
ATOM 670 N N . LYS A 1 86 ? -4.077 -16.144 -15.042 1.00 77.44 86 LYS A N 1
ATOM 671 C CA . LYS A 1 86 ? -3.447 -15.592 -16.251 1.00 77.44 86 LYS A CA 1
ATOM 672 C C . LYS A 1 86 ? -1.934 -15.802 -16.276 1.00 77.44 86 LYS A C 1
ATOM 674 O O . LYS A 1 86 ? -1.391 -16.004 -17.350 1.00 77.44 86 LYS A O 1
ATOM 679 N N . ILE A 1 87 ? -1.255 -15.750 -15.130 1.00 71.06 87 ILE A N 1
ATOM 680 C CA . ILE A 1 87 ? 0.189 -16.020 -15.036 1.00 71.06 87 ILE A CA 1
ATOM 681 C C . ILE A 1 87 ? 0.483 -17.496 -15.276 1.00 71.06 87 ILE A C 1
ATOM 683 O O . ILE A 1 87 ? 1.406 -17.819 -16.016 1.00 71.06 87 ILE A O 1
ATOM 687 N N . CYS A 1 88 ? -0.286 -18.383 -14.645 1.00 72.62 88 CYS A N 1
ATOM 688 C CA . CYS A 1 88 ? -0.121 -19.825 -14.795 1.00 72.62 88 CYS A CA 1
ATOM 689 C C . CYS A 1 88 ? -0.380 -20.296 -16.230 1.00 72.62 88 CYS A C 1
ATOM 691 O O . CYS A 1 88 ? 0.284 -21.225 -16.685 1.00 72.62 88 CYS A O 1
ATOM 693 N N . ASP A 1 89 ? -1.281 -19.624 -16.945 1.00 80.00 89 ASP A N 1
ATOM 694 C CA . ASP A 1 89 ? -1.612 -19.933 -18.337 1.00 80.00 89 ASP A CA 1
ATOM 695 C C . ASP A 1 89 ? -0.606 -19.344 -19.349 1.00 80.00 89 ASP A C 1
ATOM 697 O O . ASP A 1 89 ? -0.648 -19.679 -20.536 1.00 80.00 89 ASP A O 1
ATOM 701 N N . LEU A 1 90 ? 0.329 -18.483 -18.919 1.00 76.06 90 LEU A N 1
ATOM 702 C CA . LEU A 1 90 ? 1.362 -17.937 -19.802 1.00 76.06 90 LEU A CA 1
ATOM 703 C C . LEU A 1 90 ? 2.481 -18.961 -20.031 1.00 76.06 90 LEU A C 1
ATOM 705 O O . LEU A 1 90 ? 3.328 -19.201 -19.173 1.00 76.06 90 LEU A O 1
ATOM 709 N N . THR A 1 91 ? 2.559 -19.493 -21.251 1.00 70.62 91 THR A N 1
ATOM 710 C CA . THR A 1 91 ? 3.649 -20.381 -21.695 1.00 70.62 91 THR A CA 1
ATOM 711 C C . THR A 1 91 ? 4.996 -19.667 -21.847 1.00 70.62 91 THR A C 1
ATOM 713 O O . THR A 1 91 ? 6.039 -20.317 -21.861 1.00 70.62 91 THR A O 1
ATOM 716 N N . VAL A 1 92 ? 4.993 -18.334 -21.962 1.00 76.69 92 VAL A N 1
ATOM 717 C CA . VAL A 1 92 ? 6.193 -17.489 -21.984 1.00 76.69 92 VAL A CA 1
ATOM 718 C C . VAL A 1 92 ? 5.939 -16.266 -21.109 1.00 76.69 92 VAL A C 1
ATOM 720 O O . VAL A 1 92 ? 5.012 -15.501 -21.360 1.00 76.69 92 VAL A O 1
ATOM 723 N N . CYS A 1 93 ? 6.779 -16.072 -20.094 1.00 75.56 93 CYS A N 1
ATOM 724 C CA . CYS A 1 93 ? 6.753 -14.898 -19.224 1.00 75.56 93 CYS A CA 1
ATOM 725 C C . CYS A 1 93 ? 8.033 -14.087 -19.417 1.00 75.56 93 CYS A C 1
ATOM 727 O O . CYS A 1 93 ? 9.137 -14.633 -19.331 1.00 75.56 93 CYS A O 1
ATOM 729 N N . SER A 1 94 ? 7.904 -12.781 -19.656 1.00 81.75 94 SER A N 1
ATOM 730 C CA . SER A 1 94 ? 9.070 -11.902 -19.682 1.00 81.75 94 SER A CA 1
ATOM 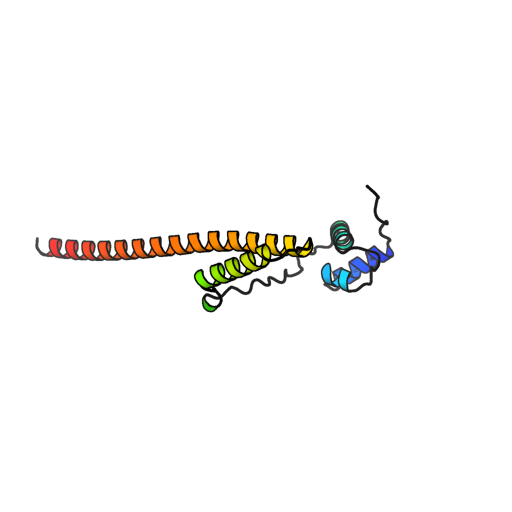731 C C . SER A 1 94 ? 9.558 -11.611 -18.258 1.00 81.75 94 SER A C 1
ATOM 733 O O . SER A 1 94 ? 8.824 -11.729 -17.274 1.00 81.75 94 SER A O 1
ATOM 735 N N . LYS A 1 95 ? 10.817 -11.184 -18.129 1.00 81.94 95 LYS A N 1
ATOM 736 C CA . LYS A 1 95 ? 11.373 -10.766 -16.834 1.00 81.94 95 LYS A CA 1
ATOM 737 C C . LYS A 1 95 ? 10.615 -9.572 -16.236 1.00 81.94 95 LYS A C 1
ATOM 739 O O . LYS A 1 95 ? 10.497 -9.471 -15.018 1.00 81.94 95 LYS A O 1
ATOM 744 N N . GLU A 1 96 ? 10.108 -8.681 -17.083 1.00 81.06 96 GLU A N 1
ATOM 745 C CA . GLU A 1 96 ? 9.318 -7.522 -16.657 1.00 81.06 96 GLU A CA 1
ATOM 746 C C . GLU A 1 96 ? 7.953 -7.941 -16.107 1.00 81.06 96 GLU A C 1
ATOM 748 O O . GLU A 1 96 ? 7.502 -7.382 -15.108 1.00 81.06 96 GLU A O 1
ATOM 753 N N . ASP A 1 97 ? 7.332 -8.963 -16.697 1.00 76.12 97 ASP A N 1
ATOM 754 C CA . ASP A 1 97 ? 6.067 -9.508 -16.200 1.00 76.12 97 ASP A CA 1
ATOM 755 C C . ASP A 1 97 ? 6.256 -10.155 -14.827 1.00 76.12 97 ASP A C 1
ATOM 757 O O . ASP A 1 97 ? 5.498 -9.867 -13.904 1.00 76.12 97 ASP A O 1
ATOM 761 N N . LEU A 1 98 ? 7.334 -10.925 -14.637 1.00 79.38 98 LEU A N 1
ATOM 762 C CA . LEU A 1 98 ? 7.670 -11.509 -13.333 1.00 79.38 98 LEU A CA 1
ATOM 763 C C . LEU A 1 98 ? 7.861 -10.449 -12.238 1.00 79.38 98 LEU A C 1
ATOM 765 O O . LEU A 1 98 ? 7.376 -10.632 -11.120 1.00 79.38 98 LEU A O 1
ATOM 769 N N . GLU A 1 99 ? 8.521 -9.328 -12.542 1.00 79.56 99 GLU A N 1
ATOM 770 C CA . GLU A 1 99 ? 8.666 -8.226 -11.581 1.00 79.56 99 GLU A CA 1
ATOM 771 C C . GLU A 1 99 ? 7.335 -7.520 -11.299 1.00 79.56 99 GLU A C 1
ATOM 773 O O . GLU A 1 99 ? 7.025 -7.222 -10.143 1.00 79.56 99 GLU A O 1
ATOM 778 N N . ARG A 1 100 ? 6.493 -7.312 -12.319 1.00 77.06 100 ARG A N 1
ATOM 779 C CA . ARG A 1 100 ? 5.135 -6.780 -12.120 1.00 77.06 100 ARG A CA 1
ATOM 780 C C . ARG A 1 100 ? 4.317 -7.685 -11.206 1.00 77.06 100 ARG A C 1
ATOM 782 O O . ARG A 1 100 ? 3.699 -7.192 -10.263 1.00 77.06 100 ARG A O 1
ATOM 789 N N . PHE A 1 101 ? 4.357 -8.997 -11.424 1.00 77.81 101 PHE A N 1
ATOM 790 C CA . PHE A 1 101 ? 3.660 -9.960 -10.575 1.00 77.81 101 PHE A CA 1
ATOM 791 C C . PHE A 1 101 ? 4.195 -9.950 -9.151 1.00 77.81 101 PHE A C 1
ATOM 793 O O . PHE A 1 101 ? 3.414 -9.880 -8.205 1.00 77.81 101 PHE A O 1
ATOM 800 N N . ARG A 1 102 ? 5.518 -9.927 -8.978 1.00 81.38 102 ARG A N 1
ATOM 801 C CA . ARG A 1 102 ? 6.147 -9.824 -7.659 1.00 81.38 102 ARG A CA 1
ATOM 802 C C . ARG A 1 102 ? 5.675 -8.582 -6.897 1.00 81.38 102 ARG A C 1
ATOM 804 O O . ARG A 1 102 ? 5.363 -8.690 -5.712 1.00 81.38 102 ARG A O 1
ATOM 811 N N . ILE A 1 103 ? 5.594 -7.426 -7.557 1.00 79.19 103 ILE A N 1
ATOM 812 C CA . ILE A 1 103 ? 5.094 -6.182 -6.951 1.00 79.19 103 ILE A CA 1
ATOM 813 C C . ILE A 1 103 ? 3.618 -6.326 -6.558 1.00 79.19 103 ILE A C 1
ATOM 815 O O . ILE A 1 103 ? 3.250 -5.979 -5.436 1.00 79.19 103 ILE A O 1
ATOM 819 N N . ILE A 1 104 ? 2.788 -6.879 -7.445 1.00 76.94 104 ILE A N 1
ATOM 820 C CA . ILE A 1 104 ? 1.355 -7.089 -7.201 1.00 76.94 104 ILE A CA 1
ATOM 821 C C . ILE A 1 104 ? 1.131 -8.038 -6.012 1.00 76.94 104 ILE A C 1
ATOM 823 O O . ILE A 1 104 ? 0.378 -7.702 -5.100 1.00 76.94 104 ILE A O 1
ATOM 827 N N . PHE A 1 105 ? 1.828 -9.178 -5.951 1.00 76.88 105 PHE A N 1
ATOM 828 C CA . PHE A 1 105 ? 1.719 -10.124 -4.831 1.00 76.88 105 PHE A CA 1
ATOM 829 C C . PHE A 1 105 ? 2.249 -9.552 -3.513 1.00 76.88 105 PHE A C 1
ATOM 831 O O . PHE A 1 105 ? 1.659 -9.787 -2.457 1.00 76.88 105 PHE A O 1
ATOM 838 N N . ALA A 1 106 ? 3.330 -8.768 -3.554 1.00 78.69 106 ALA A N 1
ATOM 839 C CA . ALA A 1 106 ? 3.838 -8.087 -2.368 1.00 78.69 106 ALA A CA 1
ATOM 840 C C . ALA A 1 106 ? 2.823 -7.069 -1.823 1.00 78.69 106 ALA A C 1
ATOM 842 O O . ALA A 1 106 ? 2.586 -7.029 -0.616 1.00 78.69 106 ALA A O 1
ATOM 843 N N . ALA A 1 107 ? 2.181 -6.297 -2.704 1.00 76.56 107 ALA A N 1
ATOM 844 C CA . ALA A 1 107 ? 1.127 -5.361 -2.324 1.00 76.56 107 ALA A CA 1
ATOM 845 C C . ALA A 1 107 ? -0.108 -6.081 -1.751 1.00 76.56 107 ALA A C 1
ATOM 847 O O . ALA A 1 107 ? -0.644 -5.644 -0.733 1.00 76.56 107 ALA A O 1
ATOM 848 N N . ALA A 1 108 ? -0.505 -7.218 -2.338 1.00 73.94 108 ALA A N 1
ATOM 849 C CA . ALA A 1 108 ? -1.583 -8.076 -1.830 1.00 73.94 108 ALA A CA 1
ATOM 850 C C . ALA A 1 108 ? -1.384 -8.434 -0.365 1.00 73.94 108 ALA A C 1
ATOM 852 O O . ALA A 1 108 ? -2.280 -8.279 0.457 1.00 73.94 108 ALA A O 1
ATOM 853 N N . ARG A 1 109 ? -0.180 -8.922 -0.051 1.00 75.94 109 ARG A N 1
ATOM 854 C CA . ARG A 1 109 ? 0.163 -9.413 1.277 1.00 75.94 109 ARG A CA 1
ATOM 855 C C . ARG A 1 109 ? -0.005 -8.319 2.325 1.00 75.94 109 ARG A C 1
ATOM 857 O O . ARG A 1 109 ? -0.596 -8.560 3.370 1.00 75.94 109 ARG A O 1
ATOM 864 N N . VAL A 1 110 ? 0.467 -7.112 2.016 1.00 75.75 110 VAL A N 1
ATOM 865 C CA . VAL A 1 110 ? 0.315 -5.948 2.898 1.00 75.75 110 VAL A CA 1
ATOM 866 C C . VAL A 1 110 ? -1.159 -5.571 3.063 1.00 75.75 110 VAL A C 1
ATOM 868 O O . VAL A 1 110 ? -1.583 -5.256 4.172 1.00 75.75 110 VAL A O 1
ATOM 871 N N . TYR A 1 111 ? -1.951 -5.638 1.991 1.00 72.69 111 TYR A N 1
ATOM 872 C CA . TYR A 1 111 ? -3.385 -5.358 2.053 1.00 72.69 111 TYR A CA 1
ATOM 873 C C . TYR A 1 111 ? -4.136 -6.360 2.943 1.00 72.69 111 TYR A C 1
ATOM 875 O O . TYR A 1 111 ? -4.907 -5.942 3.805 1.00 72.69 111 TYR A O 1
ATOM 883 N N . PHE A 1 112 ? -3.863 -7.663 2.807 1.00 71.75 112 PHE A N 1
ATOM 884 C CA . PHE A 1 112 ? -4.446 -8.690 3.679 1.00 71.75 112 PHE A CA 1
ATOM 885 C C . PHE A 1 112 ? -4.099 -8.457 5.152 1.00 71.75 112 PHE A C 1
ATOM 887 O O . PHE A 1 112 ? -4.986 -8.509 6.000 1.00 71.75 112 PHE A O 1
ATOM 894 N N . ASP A 1 113 ? -2.839 -8.139 5.463 1.00 75.12 113 ASP A N 1
ATOM 895 C CA . ASP A 1 113 ? -2.413 -7.867 6.841 1.00 75.12 113 ASP A CA 1
ATOM 896 C C . ASP A 1 113 ? -3.148 -6.663 7.457 1.00 75.12 113 ASP A C 1
ATOM 898 O O . ASP A 1 113 ? -3.463 -6.671 8.648 1.00 75.12 113 ASP A O 1
ATOM 902 N N . ILE A 1 114 ? -3.411 -5.614 6.670 1.00 74.19 114 ILE A N 1
ATOM 903 C CA . ILE A 1 114 ? -4.172 -4.438 7.121 1.00 74.19 114 ILE A CA 1
ATOM 904 C C . ILE A 1 114 ? -5.646 -4.800 7.316 1.00 74.19 114 ILE A C 1
ATOM 906 O O . ILE A 1 114 ? -6.232 -4.439 8.335 1.00 74.19 114 ILE A O 1
ATOM 910 N N . TYR A 1 115 ? -6.224 -5.553 6.383 1.00 72.12 115 TYR A N 1
ATOM 911 C CA . TYR A 1 115 ? -7.614 -5.986 6.460 1.00 72.12 115 TYR A CA 1
ATOM 912 C C . TYR A 1 115 ? -7.887 -6.851 7.699 1.00 72.12 115 TYR A C 1
ATOM 914 O O . TYR A 1 115 ? -8.801 -6.556 8.461 1.00 72.12 115 TYR A O 1
ATOM 922 N N . PHE A 1 116 ? -7.059 -7.866 7.973 1.00 74.88 116 PHE A N 1
ATOM 923 C CA . PHE A 1 116 ? -7.240 -8.708 9.164 1.00 74.88 116 PHE A CA 1
ATOM 924 C C . PHE A 1 116 ? -7.126 -7.917 10.469 1.00 74.88 116 PHE A C 1
ATOM 926 O O . PHE A 1 116 ? -7.783 -8.242 11.458 1.00 74.88 116 PHE A O 1
ATOM 933 N N . LYS A 1 117 ? -6.303 -6.862 10.489 1.00 74.19 117 LYS A N 1
ATOM 934 C CA . LYS A 1 117 ? -6.239 -5.952 11.636 1.00 74.19 117 LYS A CA 1
ATOM 935 C C . LYS A 1 117 ? -7.536 -5.165 11.795 1.00 74.19 117 LYS A C 1
ATOM 937 O O . LYS A 1 117 ? -8.007 -5.070 12.921 1.00 74.19 117 LYS A O 1
ATOM 942 N N . LEU A 1 118 ? -8.110 -4.649 10.706 1.00 73.12 118 LEU A N 1
ATOM 943 C CA . LEU A 1 118 ? -9.405 -3.957 10.725 1.00 73.12 118 LEU A CA 1
ATOM 944 C C . LEU A 1 118 ? -10.535 -4.875 11.205 1.00 73.12 118 LEU A C 1
ATOM 946 O O . LEU A 1 118 ? -11.243 -4.514 12.136 1.00 73.12 118 LEU A O 1
ATOM 950 N N . GLN A 1 119 ? -10.630 -6.097 10.679 1.00 73.69 119 GLN A N 1
ATOM 951 C CA . GLN A 1 119 ? -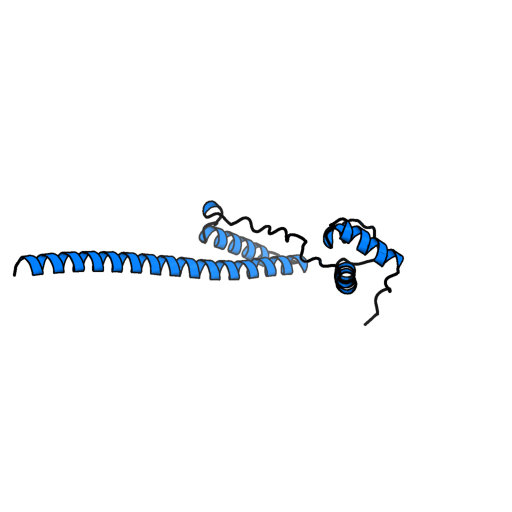11.646 -7.063 11.113 1.00 73.69 119 GLN A CA 1
ATOM 952 C C . GLN A 1 119 ? -11.526 -7.389 12.612 1.00 73.69 119 GLN A C 1
ATOM 954 O O . GLN A 1 119 ? -12.514 -7.468 13.338 1.00 73.69 119 GLN A O 1
ATOM 959 N N . ARG A 1 120 ? -10.293 -7.523 13.115 1.00 76.81 120 ARG A N 1
ATOM 960 C CA . ARG A 1 120 ? -10.054 -7.716 14.549 1.00 76.81 120 ARG A CA 1
ATOM 961 C C . ARG A 1 120 ? -10.477 -6.498 15.380 1.00 76.81 120 ARG A C 1
ATOM 963 O O . ARG A 1 120 ? -10.859 -6.677 16.533 1.00 76.81 120 ARG A O 1
ATOM 970 N N . PHE A 1 121 ? -10.393 -5.283 14.836 1.00 76.25 121 PHE A N 1
ATOM 971 C CA . PHE A 1 121 ? -10.917 -4.090 15.504 1.00 76.25 121 PHE A CA 1
ATOM 972 C C . PHE A 1 121 ? -12.447 -4.109 15.576 1.00 76.25 121 PHE A C 1
ATOM 974 O O . PHE A 1 121 ? -12.969 -3.887 16.663 1.00 76.25 121 PHE A O 1
ATOM 981 N N . GLU A 1 122 ? -13.150 -4.481 14.504 1.00 77.00 122 GLU A N 1
ATOM 982 C CA . GLU A 1 122 ? -14.621 -4.614 14.512 1.00 77.00 122 GLU A CA 1
ATOM 983 C C . GLU A 1 122 ? -15.111 -5.635 15.558 1.00 77.00 122 GLU A C 1
ATOM 985 O O . GLU A 1 122 ? -16.079 -5.400 16.289 1.00 77.00 122 GLU A O 1
ATOM 990 N N . GLU A 1 123 ? -14.415 -6.770 15.698 1.00 82.44 123 GLU A N 1
ATOM 991 C CA . GLU A 1 123 ? -14.717 -7.756 16.745 1.00 82.44 123 GLU A CA 1
ATOM 992 C C . GLU A 1 123 ? -14.540 -7.176 18.156 1.00 82.44 123 GLU A C 1
ATOM 994 O O . GLU A 1 123 ? -15.309 -7.489 19.072 1.00 8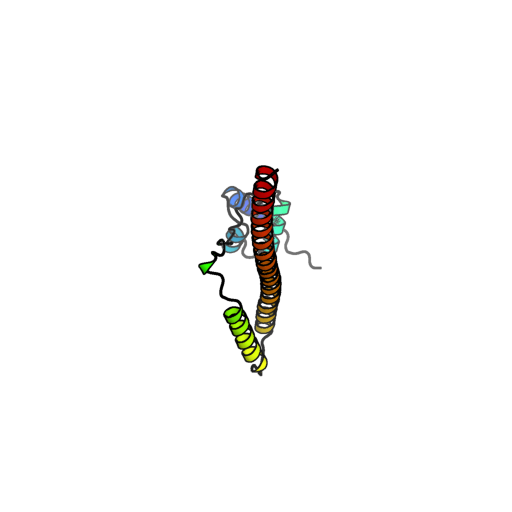2.44 123 GLU A O 1
ATOM 999 N N . VAL A 1 124 ? -13.511 -6.347 18.353 1.00 84.50 124 VAL A N 1
ATOM 1000 C CA . VAL A 1 124 ? -13.253 -5.677 19.632 1.00 84.50 124 VAL A CA 1
ATOM 1001 C C . VAL A 1 124 ? -14.328 -4.636 19.914 1.00 84.50 124 VAL A C 1
ATOM 1003 O O . VAL A 1 124 ? -14.861 -4.644 21.021 1.00 84.50 124 VAL A O 1
ATOM 1006 N N . GLU A 1 125 ? -14.698 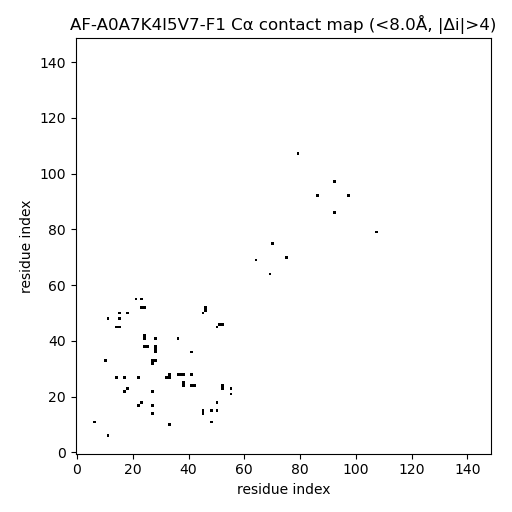-3.809 18.938 1.00 87.12 125 GLU A N 1
ATOM 1007 C CA . GLU A 1 125 ? -15.785 -2.830 19.065 1.00 87.12 125 GLU A CA 1
ATOM 1008 C C . GLU A 1 125 ? -17.097 -3.514 19.455 1.00 87.12 125 GLU A C 1
ATOM 1010 O O . GLU A 1 125 ? -17.695 -3.172 20.473 1.00 87.12 125 GLU A O 1
ATOM 1015 N N . THR A 1 126 ? -17.469 -4.590 18.759 1.00 89.75 126 THR A N 1
ATOM 1016 C CA . THR A 1 126 ? -18.681 -5.367 19.071 1.00 89.75 126 THR A CA 1
ATOM 1017 C C . THR A 1 126 ? -18.667 -5.917 20.504 1.00 89.75 126 THR A C 1
ATOM 1019 O O . THR A 1 126 ? -19.696 -5.998 21.185 1.00 89.75 126 THR A O 1
ATOM 1022 N N . ARG A 1 127 ? -17.495 -6.341 20.994 1.00 89.81 127 ARG A N 1
ATOM 1023 C CA . ARG A 1 127 ? -17.342 -6.818 22.375 1.00 89.81 127 ARG A CA 1
ATOM 1024 C C . ARG A 1 127 ? -17.446 -5.681 23.383 1.00 89.81 127 ARG A C 1
ATOM 1026 O O . ARG A 1 127 ? -18.054 -5.895 24.429 1.00 89.81 127 ARG A O 1
ATOM 1033 N N . VAL A 1 128 ? -16.865 -4.520 23.086 1.00 92.38 128 VAL A N 1
ATOM 1034 C CA . VAL A 1 128 ? -16.950 -3.325 23.934 1.00 92.38 128 VAL A CA 1
ATOM 1035 C C . VAL A 1 128 ? -18.401 -2.877 24.050 1.00 92.38 128 VAL A C 1
ATOM 1037 O O . VAL A 1 128 ? -18.896 -2.813 25.170 1.00 92.38 128 VAL A O 1
ATOM 1040 N N . GLU A 1 129 ? -19.124 -2.735 22.938 1.00 92.88 129 GLU A N 1
ATOM 1041 C CA . GLU A 1 129 ? -20.547 -2.368 22.953 1.00 92.88 129 GLU A CA 1
ATOM 1042 C C . GLU A 1 129 ? -21.389 -3.332 23.801 1.00 92.88 129 GLU A C 1
ATOM 1044 O O . GLU A 1 129 ? -22.304 -2.936 24.527 1.00 92.88 129 GLU A O 1
ATOM 1049 N N . ARG A 1 130 ? -21.094 -4.637 23.729 1.00 93.00 130 ARG A N 1
ATOM 1050 C CA . ARG A 1 130 ? -21.784 -5.641 24.548 1.00 93.00 130 ARG A CA 1
ATOM 1051 C C . ARG A 1 130 ? -21.491 -5.452 26.035 1.00 93.00 130 ARG A C 1
ATOM 1053 O O . ARG A 1 130 ? -22.401 -5.588 26.851 1.00 93.00 130 ARG A O 1
ATOM 1060 N N . VAL A 1 131 ? -20.235 -5.190 26.392 1.00 92.81 131 VAL A N 1
ATOM 1061 C CA . VAL A 1 131 ? -19.832 -4.948 27.783 1.00 92.81 131 VAL A CA 1
ATOM 1062 C C . VAL A 1 131 ? -20.461 -3.661 28.304 1.00 92.81 131 VAL A C 1
ATOM 1064 O O . VAL A 1 131 ? -20.998 -3.678 29.406 1.00 92.81 131 VAL A O 1
ATOM 1067 N N . GLU A 1 132 ? -20.469 -2.588 27.516 1.00 92.81 132 GLU A N 1
ATOM 1068 C CA . GLU A 1 132 ? -21.112 -1.319 27.870 1.00 92.81 132 GLU A CA 1
ATOM 1069 C C . GLU A 1 132 ? -22.601 -1.518 28.171 1.00 92.81 132 GLU A C 1
ATOM 1071 O O . GLU A 1 132 ? -23.058 -1.154 29.253 1.00 92.81 132 GLU A O 1
ATOM 1076 N N . LYS A 1 133 ? -23.329 -2.235 27.304 1.00 93.69 133 LYS A N 1
ATOM 1077 C CA . LYS A 1 133 ? -24.741 -2.586 27.545 1.00 93.69 133 LYS A CA 1
ATOM 1078 C C . LYS A 1 133 ? -24.945 -3.390 28.832 1.00 93.69 133 LYS A C 1
ATOM 1080 O O . LYS A 1 133 ? -25.895 -3.142 29.570 1.00 93.69 133 LYS A O 1
ATOM 1085 N N . LEU A 1 134 ? -24.073 -4.359 29.119 1.00 92.12 134 LEU A N 1
ATOM 1086 C CA . LEU A 1 134 ? -24.154 -5.150 30.353 1.00 92.12 134 LEU A CA 1
ATOM 1087 C C . LEU A 1 134 ? -23.863 -4.303 31.599 1.00 92.12 134 LEU A C 1
ATOM 1089 O O . LEU A 1 134 ? -24.521 -4.477 32.624 1.00 92.12 134 LEU A O 1
ATOM 1093 N N . VAL A 1 135 ? -22.904 -3.378 31.521 1.00 91.56 135 VAL A N 1
ATOM 1094 C CA . VAL A 1 135 ? -22.582 -2.447 32.610 1.00 91.56 135 VAL A CA 1
ATOM 1095 C C . VAL A 1 135 ? -23.751 -1.503 32.876 1.00 91.56 135 VAL A C 1
ATOM 1097 O O . VAL A 1 135 ? -24.113 -1.313 34.036 1.00 91.56 135 VAL A O 1
ATOM 1100 N N . GLU A 1 136 ? -24.382 -0.960 31.834 1.00 91.25 136 GLU A N 1
ATOM 1101 C CA . GLU A 1 136 ? -25.579 -0.121 31.963 1.00 91.25 136 GLU A CA 1
ATOM 1102 C C . GLU A 1 136 ? -26.739 -0.875 32.621 1.00 91.25 136 GLU A C 1
ATOM 1104 O O . GLU A 1 136 ? -27.364 -0.362 33.553 1.00 91.25 136 GLU A O 1
ATOM 1109 N N . GLN A 1 137 ? -26.989 -2.117 32.196 1.00 88.56 137 GLN A N 1
ATOM 1110 C CA . GLN A 1 137 ? -28.016 -2.973 32.792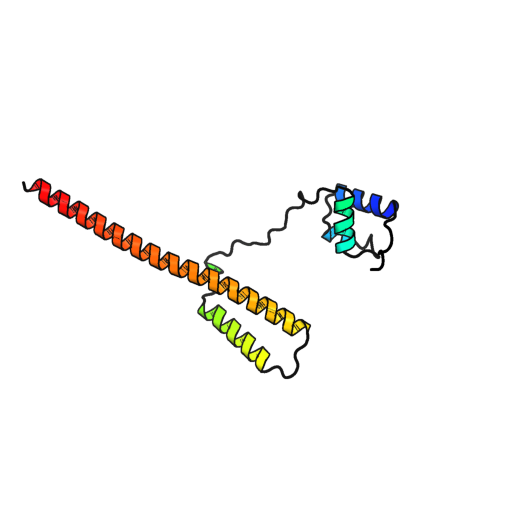 1.00 88.56 137 GLN A CA 1
ATOM 1111 C C . GLN A 1 137 ? -27.735 -3.241 34.273 1.00 88.56 137 GLN A C 1
ATOM 1113 O O . GLN A 1 137 ? -28.609 -3.019 35.106 1.00 88.56 137 GLN A O 1
ATOM 1118 N N . LEU A 1 138 ? -26.508 -3.641 34.625 1.00 88.38 138 LEU A N 1
ATOM 1119 C CA . LEU A 1 138 ? -26.118 -3.892 36.016 1.00 88.38 138 LEU A CA 1
ATOM 1120 C C . LEU A 1 138 ? -26.188 -2.627 36.880 1.00 88.38 138 LEU A C 1
ATOM 1122 O O . LEU A 1 138 ? -26.618 -2.692 38.033 1.00 88.38 138 LEU A O 1
ATOM 1126 N N . ALA A 1 139 ? -25.797 -1.471 36.341 1.00 83.75 139 ALA A N 1
ATOM 1127 C CA . ALA A 1 139 ? -25.904 -0.193 37.035 1.00 83.75 139 ALA A CA 1
ATOM 1128 C C . ALA A 1 139 ? -27.370 0.179 37.316 1.00 83.75 139 ALA A C 1
ATOM 1130 O O . ALA A 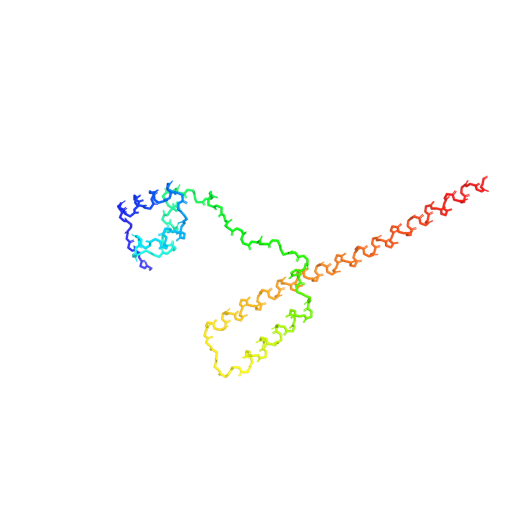1 139 ? -27.679 0.668 38.406 1.00 83.75 139 ALA A O 1
ATOM 1131 N N . ALA A 1 140 ? -28.279 -0.093 36.375 1.00 82.81 140 ALA A N 1
ATOM 1132 C CA . ALA A 1 140 ? -29.713 0.104 36.562 1.00 82.81 140 ALA A CA 1
ATOM 1133 C C . ALA A 1 140 ? -30.304 -0.874 37.597 1.00 82.81 140 ALA A C 1
ATOM 1135 O O . ALA A 1 140 ? -31.019 -0.444 38.505 1.00 82.81 140 ALA A O 1
ATOM 1136 N N . SER A 1 141 ? -29.954 -2.164 37.538 1.00 75.12 141 SER A N 1
ATOM 1137 C CA . SER A 1 141 ? -30.402 -3.178 38.508 1.00 75.12 141 SER A CA 1
ATOM 1138 C C . SER A 1 141 ? -29.976 -2.831 39.935 1.00 75.12 141 SER A C 1
ATOM 1140 O O . SER A 1 141 ? -30.801 -2.818 40.847 1.00 75.12 141 SER A O 1
ATOM 1142 N N . LYS A 1 142 ? -28.711 -2.432 40.117 1.00 72.50 142 LYS A N 1
ATOM 1143 C CA . LYS A 1 142 ? -28.151 -2.072 41.425 1.00 72.50 142 LYS A CA 1
ATOM 1144 C C . LYS A 1 142 ? -28.779 -0.803 42.011 1.00 72.50 142 LYS A C 1
ATOM 1146 O O . LYS A 1 142 ? -28.940 -0.698 43.220 1.00 72.50 142 LYS A O 1
ATOM 1151 N N . LYS A 1 143 ? -29.177 0.158 41.168 1.00 62.53 143 LYS A N 1
ATOM 1152 C CA . LYS A 1 143 ? -29.943 1.341 41.605 1.00 62.53 143 LYS A CA 1
ATOM 1153 C C . LYS A 1 143 ? -31.331 0.971 42.126 1.00 62.53 143 LYS A C 1
ATOM 1155 O O . LYS A 1 143 ? -31.800 1.594 43.069 1.00 62.53 143 LYS A O 1
ATOM 1160 N N . THR A 1 144 ? -31.956 -0.031 41.516 1.00 60.50 144 THR A N 1
ATOM 1161 C CA . THR A 1 144 ? -33.321 -0.464 41.839 1.00 60.50 144 THR A CA 1
ATOM 1162 C C . THR A 1 144 ? -33.363 -1.239 43.162 1.00 60.50 144 THR A C 1
ATOM 1164 O O . THR A 1 144 ? -34.273 -1.029 43.961 1.00 60.50 144 THR A O 1
ATOM 1167 N N . GLU A 1 145 ? -32.340 -2.055 43.440 1.00 55.41 145 GLU A N 1
ATOM 1168 C CA . GLU A 1 145 ? -32.182 -2.771 44.718 1.00 55.41 145 GLU A CA 1
ATOM 1169 C C . GLU A 1 145 ? -31.927 -1.831 45.908 1.00 55.41 145 GLU A C 1
ATOM 1171 O O . GLU A 1 145 ? -32.501 -2.027 46.975 1.00 55.41 145 GLU A O 1
ATOM 1176 N N . VAL A 1 146 ? -31.126 -0.772 45.735 1.00 57.66 146 VAL A N 1
ATOM 1177 C CA . VAL A 1 146 ? -30.820 0.191 46.816 1.00 57.66 146 VAL A CA 1
ATOM 1178 C C . VAL A 1 146 ? -32.024 1.073 47.172 1.00 57.66 146 VAL A C 1
ATOM 1180 O O . VAL A 1 146 ? -32.115 1.556 48.291 1.00 57.66 146 VAL A O 1
ATOM 1183 N N . SER A 1 147 ? -32.971 1.277 46.252 1.00 53.34 147 SER A N 1
ATOM 1184 C CA . SER A 1 147 ? -34.210 2.028 46.519 1.00 53.34 147 SER A CA 1
ATOM 1185 C C . SER A 1 147 ? -35.323 1.219 47.203 1.00 53.34 147 SER A C 1
ATOM 1187 O O . SER A 1 147 ? -36.360 1.791 47.528 1.00 53.34 147 SER A O 1
ATOM 1189 N N . GLN A 1 148 ? -35.145 -0.095 47.383 1.00 49.53 148 GLN A N 1
ATOM 1190 C CA . GLN A 1 148 ? -36.126 -0.985 48.024 1.00 49.53 148 GLN A CA 1
ATOM 1191 C C . GLN A 1 148 ? -35.710 -1.458 49.433 1.00 49.53 148 GLN A C 1
ATOM 1193 O O . GLN A 1 148 ? -36.479 -2.178 50.069 1.00 49.53 148 GLN A O 1
ATOM 1198 N N . GLN A 1 149 ? -34.528 -1.055 49.916 1.00 42.38 149 GLN A N 1
ATOM 1199 C CA . GLN A 1 149 ? -34.073 -1.211 51.308 1.00 42.38 149 GLN A CA 1
ATOM 1200 C C . GLN A 1 149 ? -34.244 0.096 52.081 1.00 42.38 149 GLN A C 1
ATOM 1202 O O . GLN A 1 149 ? -34.544 0.003 53.292 1.00 42.38 149 GLN A O 1
#

Solvent-accessible surface area (backbone atoms only — not comparable to full-atom values): 9047 Å² total; per-residue (Å²): 132,85,81,69,86,81,86,51,70,68,58,52,52,54,53,50,52,44,44,75,72,68,48,45,71,64,55,51,49,74,62,49,83,53,75,92,56,55,63,68,56,51,51,52,46,39,54,73,70,67,54,78,64,81,79,58,74,74,81,71,82,67,69,78,80,47,79,91,68,58,70,54,66,70,61,50,52,48,54,48,50,56,51,49,52,57,54,73,71,44,92,74,77,53,75,66,54,53,51,53,50,51,51,52,54,53,51,48,55,56,49,51,59,52,49,56,52,51,55,54,47,53,57,47,50,57,50,48,56,52,50,51,54,50,50,53,51,51,54,52,54,55,54,56,56,65,74,75,111

pLDDT: mean 75.3, std 14.2, range [38.69, 93.69]

Sequence (149 aa):
MGRGKRWTEAENKLMLEMAKNGMGTQQIYDSGKLSNRTFQAIQNQLKRLGVDLTGQKKIFLTGQISEAEVVGLETVVKRFVDAFNKICDLTVCSKEDLERFRIIFAAARVYFDIYFKLQRFEEVETRVERVEKLVEQLAASKKTEVSQQ

Radius of gyration: 28.85 Å; Cα contacts (8 Å, |Δi|>4): 37; chains: 1; bounding box: 71×49×73 Å

Foldseek 3Di:
DDDPDDDDPVNLVVLVVCLVVVDDLVRVVVVCPPVVDDSVRSVVSCVVNVRPCVPPPPPPPCPPCDPVNPDDPVRLVVVLVVLVVVVVPDPDDDPVNVVVNVVSVVVVVVVVVVVVVVVVVVVVVVVVVVVVVVVVVVVVVVVVVVVVD